Protein AF-A0A7C1T5S2-F1 (afdb_monomer_lite)

Secondary structure (DSSP, 8-state):
--HHHHHHHHHHHHHHHHHHHHHHHHHHH---S--EEETTEEE-GGGGSTTS-HHHHHHHHHTT--PPPTTS------SS---

Radius of gyration: 20.32 Å; chains: 1; bounding box: 43×28×67 Å

Structure (mmCIF, N/CA/C/O backbone):
data_AF-A0A7C1T5S2-F1
#
_entry.id   AF-A0A7C1T5S2-F1
#
loop_
_atom_site.group_PDB
_atom_site.id
_atom_site.type_symbol
_atom_site.label_atom_id
_atom_site.label_alt_id
_atom_site.label_comp_id
_atom_site.label_asym_id
_atom_site.label_entity_id
_atom_site.label_seq_id
_atom_site.pdbx_PDB_ins_code
_atom_site.Cartn_x
_atom_site.Cartn_y
_atom_site.Cartn_z
_atom_site.occupancy
_atom_site.B_iso_or_equiv
_atom_site.auth_seq_id
_atom_site.auth_comp_id
_atom_site.auth_asym_id
_atom_site.auth_atom_id
_atom_site.pdbx_PDB_model_num
ATOM 1 N N . MET A 1 1 ? -21.739 -2.976 33.752 1.00 70.06 1 MET A N 1
ATOM 2 C CA . MET A 1 1 ? -20.631 -2.026 33.480 1.00 70.06 1 MET A CA 1
ATOM 3 C C . MET A 1 1 ? -19.906 -2.284 32.151 1.00 70.06 1 MET A C 1
ATOM 5 O O . MET A 1 1 ? -19.446 -1.324 31.558 1.00 70.06 1 MET A O 1
ATOM 9 N N . PHE A 1 2 ? -19.861 -3.514 31.613 1.00 87.69 2 PHE A N 1
ATOM 10 C CA . PHE A 1 2 ? -19.149 -3.824 30.351 1.00 87.69 2 PHE A CA 1
ATOM 11 C C . PHE A 1 2 ? -19.876 -3.471 29.045 1.00 87.69 2 PHE A C 1
ATOM 13 O O . PHE A 1 2 ? -19.263 -3.468 27.983 1.00 87.69 2 PHE A O 1
ATOM 20 N N . ARG A 1 3 ? -21.173 -3.150 29.104 1.00 91.31 3 ARG A N 1
ATOM 21 C CA . ARG A 1 3 ? -22.007 -2.946 27.910 1.00 91.31 3 ARG A CA 1
ATOM 22 C C . ARG A 1 3 ? -21.509 -1.795 27.027 1.00 91.31 3 ARG A C 1
ATOM 24 O O . ARG A 1 3 ? -21.393 -1.967 25.823 1.00 91.31 3 ARG A O 1
ATOM 31 N N . VAL A 1 4 ? -21.183 -0.648 27.6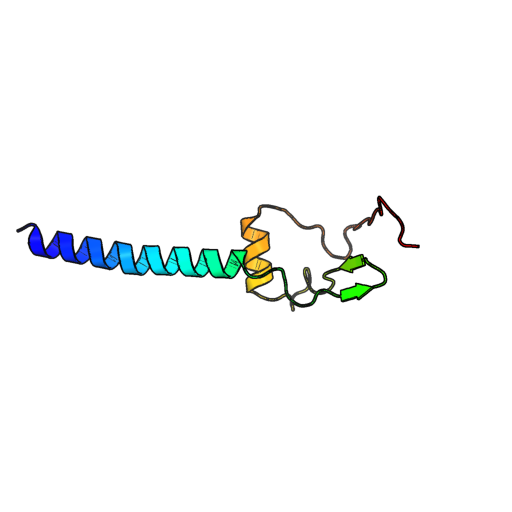26 1.00 95.56 4 VAL A N 1
ATOM 32 C CA . VAL A 1 4 ? -20.696 0.529 26.885 1.00 95.56 4 VAL A CA 1
ATOM 33 C C . VAL A 1 4 ? -19.277 0.310 26.339 1.00 95.56 4 VAL A C 1
ATOM 35 O O . VAL A 1 4 ? -19.100 0.480 25.135 1.00 95.56 4 VAL A O 1
ATOM 38 N N . PRO A 1 5 ? -18.289 -0.150 27.138 1.00 96.06 5 PRO A N 1
ATOM 39 C CA . PRO A 1 5 ? -16.954 -0.457 26.620 1.00 96.06 5 PRO A CA 1
ATOM 40 C C . PRO A 1 5 ? -16.951 -1.441 25.445 1.00 96.06 5 PRO A C 1
ATOM 42 O O . PRO A 1 5 ? -16.206 -1.249 24.491 1.00 96.06 5 PRO A O 1
ATOM 45 N N . LEU A 1 6 ? -17.805 -2.469 25.479 1.00 96.56 6 LEU A N 1
ATOM 46 C CA . LEU A 1 6 ? -17.859 -3.497 24.436 1.00 96.56 6 LEU A CA 1
ATOM 47 C C . LEU A 1 6 ? -18.431 -2.950 23.119 1.00 96.56 6 LEU A C 1
ATOM 49 O O . LEU A 1 6 ? -17.902 -3.240 22.046 1.00 96.56 6 LEU A O 1
ATOM 53 N N . ILE A 1 7 ? -19.457 -2.098 23.197 1.00 97.06 7 ILE A N 1
ATOM 54 C CA . ILE A 1 7 ? -20.013 -1.408 22.023 1.00 97.06 7 ILE A CA 1
ATOM 55 C C . ILE A 1 7 ? -18.967 -0.469 21.414 1.00 97.06 7 ILE A C 1
ATOM 57 O O . ILE A 1 7 ? -18.771 -0.481 20.201 1.00 97.06 7 ILE A O 1
ATOM 61 N N . VAL A 1 8 ? -18.258 0.296 22.249 1.00 97.12 8 VAL A N 1
ATOM 62 C CA . VAL A 1 8 ? -17.197 1.203 21.788 1.00 97.12 8 VAL A CA 1
ATOM 63 C C . VAL A 1 8 ? -16.066 0.420 21.122 1.00 97.12 8 VAL A C 1
ATOM 65 O O . VAL A 1 8 ? -15.678 0.752 20.008 1.00 97.12 8 VAL A O 1
ATOM 68 N N . ALA A 1 9 ? -15.580 -0.656 21.746 1.00 97.25 9 ALA A N 1
ATOM 69 C CA . ALA A 1 9 ? -14.539 -1.499 21.162 1.00 97.25 9 ALA A CA 1
ATOM 70 C C . ALA A 1 9 ? -14.966 -2.073 19.803 1.00 97.25 9 ALA A C 1
ATOM 72 O O . ALA A 1 9 ? -14.203 -2.018 18.842 1.00 97.25 9 ALA A O 1
ATOM 73 N N . THR A 1 10 ? -16.209 -2.551 19.698 1.00 97.19 10 THR A N 1
ATOM 74 C CA . THR A 1 10 ? -16.758 -3.082 18.441 1.00 97.19 10 THR A CA 1
ATOM 75 C C . THR A 1 10 ? -16.817 -2.002 17.361 1.00 97.19 10 THR A C 1
ATOM 77 O O . THR A 1 10 ? -16.384 -2.234 16.234 1.00 97.19 10 THR A O 1
ATOM 80 N N . ALA A 1 11 ? -17.285 -0.799 17.704 1.00 97.50 11 ALA A N 1
ATOM 81 C CA . ALA A 1 11 ? -17.332 0.324 16.772 1.00 97.50 11 ALA A CA 1
ATOM 82 C C . ALA A 1 11 ? -15.932 0.713 16.268 1.00 97.50 11 ALA A C 1
ATOM 84 O O . ALA A 1 11 ? -15.751 0.924 15.070 1.00 97.50 11 ALA A O 1
ATOM 85 N N . LEU A 1 12 ? -14.930 0.748 17.154 1.00 97.94 12 LEU A N 1
ATOM 86 C CA . LEU A 1 12 ? -13.546 1.061 16.785 1.00 97.94 12 LEU A CA 1
ATOM 87 C C . LEU A 1 12 ? -12.941 -0.022 15.883 1.00 97.94 12 LEU A C 1
ATOM 89 O O . LEU A 1 12 ? -12.301 0.310 14.888 1.00 97.94 12 LEU A O 1
ATOM 93 N N . ILE A 1 13 ? -13.180 -1.305 16.178 1.00 98.00 13 ILE A N 1
ATOM 94 C CA . ILE A 1 13 ? -12.714 -2.419 15.337 1.00 98.00 13 ILE A CA 1
ATOM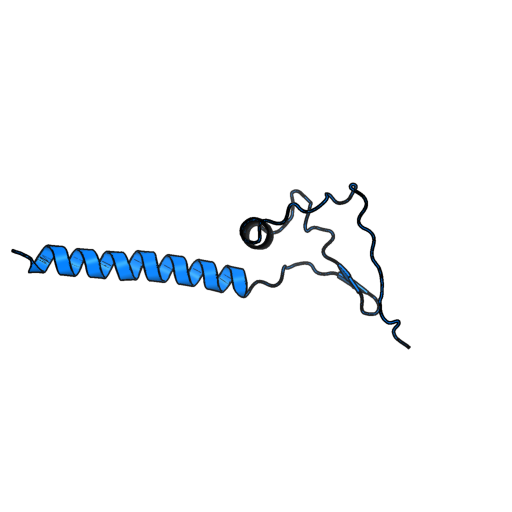 95 C C . ILE A 1 13 ? -13.298 -2.309 13.928 1.00 98.00 13 ILE A C 1
ATOM 97 O O . ILE A 1 13 ? -12.568 -2.474 12.955 1.00 98.00 13 ILE A O 1
ATOM 101 N N . ILE A 1 14 ? -14.588 -1.994 13.800 1.00 97.56 14 ILE A N 1
ATOM 102 C CA . ILE A 1 14 ? -15.234 -1.848 12.491 1.00 97.56 14 ILE A CA 1
ATOM 103 C C . ILE A 1 14 ? -14.691 -0.620 11.755 1.00 97.56 14 ILE A C 1
ATOM 105 O O . ILE A 1 14 ? -14.318 -0.729 10.589 1.00 97.56 14 ILE A O 1
ATOM 109 N N . ALA A 1 15 ? -14.608 0.533 12.423 1.00 97.19 15 ALA A N 1
ATOM 110 C CA . ALA A 1 15 ? -14.157 1.776 11.805 1.00 97.19 15 ALA A CA 1
ATOM 111 C C . ALA A 1 15 ? -12.702 1.680 11.322 1.00 97.19 15 ALA A C 1
ATOM 113 O O . ALA A 1 15 ? -12.412 1.928 10.151 1.00 97.19 15 ALA A O 1
ATOM 114 N N . PHE A 1 16 ? -11.786 1.272 12.203 1.00 97.44 16 PHE A N 1
ATOM 115 C CA . PHE A 1 16 ? -10.371 1.168 11.860 1.00 97.44 16 PHE A CA 1
ATOM 116 C C . PHE A 1 16 ? -10.074 -0.065 11.014 1.00 97.44 16 PHE A C 1
ATOM 118 O O . PHE A 1 16 ? -9.384 0.051 10.007 1.00 97.44 16 PHE A O 1
ATOM 125 N N . GLY A 1 17 ? -10.612 -1.232 11.372 1.00 97.12 17 GLY A N 1
ATOM 126 C CA . GLY A 1 17 ? -10.412 -2.462 10.608 1.00 97.12 17 GLY A CA 1
ATOM 127 C C . GLY A 1 17 ? -10.954 -2.339 9.187 1.00 97.12 17 GLY A C 1
ATOM 128 O O . GLY A 1 17 ? -10.237 -2.631 8.233 1.00 97.12 17 GLY A O 1
ATOM 129 N N . GLY A 1 18 ? -12.173 -1.818 9.026 1.00 96.44 18 GLY A N 1
ATOM 130 C CA . GLY A 1 18 ? -12.767 -1.553 7.716 1.00 96.44 18 GLY A CA 1
ATOM 131 C C . GLY A 1 18 ? -11.982 -0.516 6.912 1.00 96.44 18 GLY A C 1
ATOM 132 O O . GLY A 1 18 ? -11.687 -0.748 5.741 1.00 96.44 18 GLY A O 1
ATOM 133 N N . GLY A 1 19 ? -11.577 0.594 7.541 1.00 94.50 19 GLY A N 1
ATOM 134 C CA . GLY A 1 19 ? -10.766 1.628 6.891 1.00 94.50 19 GLY A CA 1
ATOM 135 C C . GLY A 1 19 ? -9.409 1.107 6.409 1.00 94.50 19 GLY A C 1
ATOM 136 O O . GLY A 1 19 ? -9.032 1.329 5.258 1.00 94.50 19 GLY A O 1
ATOM 137 N N . ILE A 1 20 ? -8.702 0.352 7.255 1.00 95.00 20 ILE A N 1
ATOM 138 C CA . ILE A 1 20 ? -7.407 -0.254 6.923 1.00 95.00 20 ILE A CA 1
ATOM 139 C C . ILE A 1 20 ? -7.566 -1.282 5.799 1.00 95.00 20 ILE A C 1
ATOM 141 O O . ILE A 1 20 ? -6.829 -1.226 4.814 1.00 95.00 20 ILE A O 1
ATOM 145 N N . LEU A 1 21 ? -8.532 -2.200 5.905 1.00 94.31 21 LEU A N 1
ATOM 146 C CA . LEU A 1 21 ? -8.774 -3.220 4.880 1.00 94.31 21 LEU A CA 1
ATOM 147 C C . LEU A 1 21 ? -9.165 -2.598 3.536 1.00 94.31 21 LEU A C 1
ATOM 149 O O . LEU A 1 21 ? -8.688 -3.052 2.496 1.00 94.31 21 LEU A O 1
ATOM 153 N N . SER A 1 22 ? -9.974 -1.538 3.546 1.00 90.06 22 SER A N 1
ATOM 154 C CA . SER A 1 22 ? -10.343 -0.785 2.344 1.00 90.06 22 SER A CA 1
ATOM 155 C C . SER A 1 22 ? -9.120 -0.145 1.683 1.00 90.06 22 SER A C 1
ATOM 157 O O . SER A 1 22 ? -8.855 -0.385 0.503 1.00 90.06 22 SER A O 1
ATOM 159 N N . ALA A 1 23 ? -8.303 0.580 2.455 1.00 87.38 23 ALA A N 1
ATOM 160 C CA . ALA A 1 23 ? -7.084 1.205 1.947 1.00 87.38 23 ALA A CA 1
ATOM 161 C C . ALA A 1 23 ? -6.103 0.170 1.370 1.00 87.38 23 ALA A C 1
ATOM 163 O O . ALA A 1 23 ? -5.557 0.364 0.284 1.00 87.38 23 ALA A O 1
ATOM 164 N N . LEU A 1 24 ? -5.918 -0.963 2.057 1.00 85.06 24 LEU A N 1
ATOM 165 C CA . LEU A 1 24 ? -5.083 -2.065 1.574 1.00 85.06 24 LEU A CA 1
ATOM 166 C C . LEU A 1 24 ? -5.636 -2.697 0.293 1.00 85.06 24 LEU A C 1
ATOM 168 O O . LEU A 1 24 ? -4.854 -3.035 -0.596 1.00 85.06 24 LEU A O 1
ATOM 172 N N . SER A 1 25 ? -6.957 -2.846 0.191 1.00 84.44 25 SER A N 1
ATOM 173 C CA . SER A 1 25 ? -7.617 -3.397 -0.996 1.00 84.44 25 SER A CA 1
ATOM 174 C C . SER A 1 25 ? -7.423 -2.486 -2.201 1.00 84.44 25 SER A C 1
ATOM 176 O O . SER A 1 25 ? -7.031 -2.957 -3.264 1.00 84.44 25 SER A O 1
ATOM 178 N N . MET A 1 26 ? -7.610 -1.178 -2.02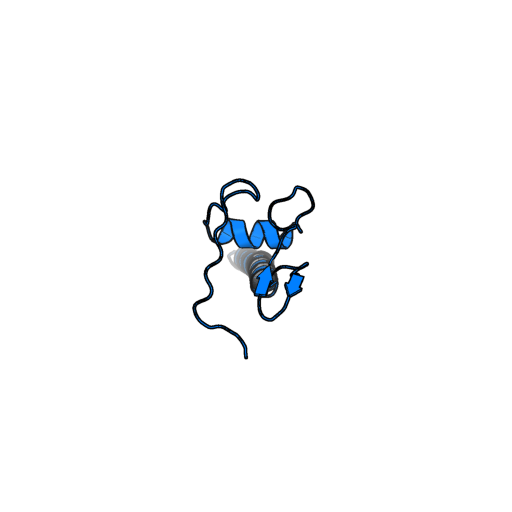1 1.00 81.31 26 MET A N 1
ATOM 179 C CA . MET A 1 26 ? -7.414 -0.196 -3.085 1.00 81.31 26 MET A CA 1
ATOM 180 C C . MET A 1 26 ? -5.959 -0.166 -3.554 1.00 81.31 26 MET A C 1
ATOM 182 O O . MET A 1 26 ? -5.691 -0.150 -4.752 1.00 81.31 26 MET A O 1
ATOM 186 N N . LEU A 1 27 ? -5.020 -0.264 -2.610 1.00 73.19 27 LEU A N 1
ATOM 187 C CA . LEU A 1 27 ? -3.602 -0.347 -2.919 1.00 73.19 27 LEU A CA 1
ATOM 188 C C . LEU A 1 27 ? -3.268 -1.599 -3.734 1.00 73.19 27 LEU A C 1
ATOM 190 O O . LEU A 1 27 ? -2.473 -1.524 -4.660 1.00 73.19 27 LEU A O 1
ATOM 194 N N . ASN A 1 28 ? -3.849 -2.752 -3.398 1.00 71.00 28 ASN A N 1
ATOM 195 C CA . ASN A 1 28 ? -3.620 -3.998 -4.130 1.00 71.00 28 ASN A CA 1
ATOM 196 C C . ASN A 1 28 ? -4.313 -4.011 -5.507 1.00 71.00 28 ASN A C 1
ATOM 198 O O . ASN A 1 28 ? -3.810 -4.655 -6.423 1.00 71.00 28 ASN A O 1
ATOM 202 N N . ALA A 1 29 ? -5.444 -3.316 -5.657 1.00 67.62 29 ALA A N 1
ATOM 203 C CA . ALA A 1 29 ? -6.183 -3.218 -6.916 1.00 67.62 29 ALA A CA 1
ATOM 204 C C . ALA A 1 29 ? -5.519 -2.266 -7.926 1.00 67.62 29 ALA A C 1
ATOM 206 O O . ALA A 1 29 ? -5.661 -2.453 -9.135 1.00 67.62 29 ALA A O 1
ATOM 207 N N . SER A 1 30 ? -4.769 -1.264 -7.457 1.00 58.50 30 SER A N 1
ATOM 208 C CA . SER A 1 30 ? -4.030 -0.355 -8.332 1.00 58.50 30 SER A CA 1
ATOM 209 C C . SER A 1 30 ? -2.745 -1.008 -8.855 1.00 58.50 30 SER A C 1
ATOM 211 O O . SER A 1 30 ? -1.660 -0.833 -8.297 1.00 58.50 30 SER A O 1
ATOM 213 N N . VAL A 1 31 ? -2.847 -1.738 -9.966 1.00 55.44 31 VAL A N 1
ATOM 214 C CA . VAL A 1 31 ? -1.717 -1.923 -10.889 1.00 55.44 31 VAL A CA 1
ATOM 215 C C . VAL A 1 31 ? -1.396 -0.544 -11.462 1.00 55.44 31 VAL A C 1
ATOM 217 O O . VAL A 1 31 ? -2.283 0.100 -12.009 1.00 55.44 31 VAL A O 1
ATOM 220 N N . GLY A 1 32 ? -0.173 -0.056 -11.234 1.00 57.75 32 GLY A N 1
ATOM 221 C CA . GLY A 1 32 ? 0.198 1.357 -11.390 1.00 57.75 32 GLY A CA 1
ATOM 222 C C . GLY A 1 32 ? -0.371 2.053 -12.634 1.00 57.75 32 GLY A C 1
ATOM 223 O O . GLY A 1 32 ? -0.440 1.480 -13.717 1.00 57.75 32 GLY A O 1
ATOM 224 N N . PHE A 1 33 ? -0.767 3.312 -12.480 1.00 58.75 33 PHE A N 1
ATOM 225 C CA . PHE A 1 33 ? -1.234 4.141 -13.588 1.00 58.75 33 PHE A CA 1
ATOM 226 C C . PHE A 1 33 ? -0.056 4.656 -14.433 1.00 58.75 33 PHE A C 1
ATOM 228 O O . PHE A 1 33 ? 1.068 4.788 -13.941 1.00 58.75 33 PHE A O 1
ATOM 235 N N . GLY A 1 34 ? -0.306 4.954 -15.713 1.00 63.09 34 GLY A N 1
ATOM 236 C CA . GLY A 1 34 ? 0.703 5.525 -16.617 1.00 63.09 34 GLY A CA 1
ATOM 237 C C . GLY A 1 34 ? 1.705 4.512 -17.179 1.00 63.09 34 GLY A C 1
ATOM 238 O O . GLY A 1 34 ? 2.863 4.861 -17.416 1.00 63.09 34 GLY A O 1
ATOM 239 N N . ALA A 1 35 ? 1.279 3.260 -17.367 1.00 68.12 35 ALA A N 1
ATOM 240 C CA . ALA A 1 35 ? 2.056 2.288 -18.125 1.00 68.12 35 ALA A CA 1
ATOM 241 C C . ALA A 1 35 ? 2.101 2.700 -19.603 1.00 68.12 35 ALA A C 1
ATOM 243 O O . ALA A 1 35 ? 1.061 2.987 -20.193 1.00 68.12 35 ALA A O 1
ATOM 244 N N . ILE A 1 36 ? 3.288 2.692 -20.201 1.00 69.06 36 ILE A N 1
ATOM 245 C CA . ILE A 1 36 ? 3.457 2.764 -21.651 1.00 69.06 36 ILE A CA 1
ATOM 246 C C . ILE A 1 36 ? 3.705 1.343 -22.144 1.00 69.06 36 ILE A C 1
ATOM 248 O O . ILE A 1 36 ? 4.561 0.642 -21.599 1.00 69.06 36 ILE A O 1
ATOM 252 N N . GLU A 1 37 ? 2.945 0.925 -23.152 1.00 75.81 37 GLU A N 1
ATOM 253 C CA . GLU A 1 37 ? 3.044 -0.401 -23.751 1.00 75.81 37 GLU A CA 1
ATOM 254 C C . GLU A 1 37 ? 3.508 -0.281 -25.208 1.00 75.81 37 GLU A C 1
ATOM 256 O O . GLU A 1 37 ? 2.863 0.385 -26.016 1.00 75.81 37 GLU A O 1
ATOM 261 N N . VAL A 1 38 ? 4.653 -0.880 -25.542 1.00 77.06 38 VAL A N 1
ATOM 262 C CA . VAL A 1 38 ? 5.251 -0.834 -26.886 1.00 77.06 38 VAL A CA 1
ATOM 263 C C . VAL A 1 38 ? 5.675 -2.239 -27.280 1.00 77.06 38 VAL A C 1
ATOM 265 O O . VAL A 1 38 ? 6.525 -2.826 -26.624 1.00 77.06 38 VAL A O 1
ATOM 268 N N . ALA A 1 39 ? 5.088 -2.787 -28.346 1.00 77.25 39 ALA A N 1
ATOM 269 C CA . ALA A 1 39 ? 5.464 -4.090 -28.911 1.00 77.25 39 ALA A CA 1
ATOM 270 C C . ALA A 1 39 ? 5.580 -5.236 -27.872 1.00 77.25 39 ALA A C 1
ATOM 272 O O . ALA A 1 39 ? 6.478 -6.066 -27.953 1.00 77.25 39 ALA A O 1
ATOM 273 N N . GLY A 1 40 ? 4.682 -5.279 -26.878 1.00 73.06 40 GLY A N 1
ATOM 274 C CA . GLY A 1 40 ? 4.686 -6.296 -25.812 1.00 73.06 40 GLY A CA 1
ATOM 275 C C . GLY A 1 40 ? 5.512 -5.935 -24.571 1.00 73.06 40 GLY A C 1
ATOM 276 O O . GLY A 1 40 ? 5.472 -6.654 -23.574 1.00 73.06 40 GLY A O 1
ATOM 277 N N . TRP A 1 41 ? 6.205 -4.799 -24.587 1.00 66.38 41 TRP A N 1
ATOM 278 C CA . TRP A 1 41 ? 6.931 -4.261 -23.442 1.00 66.38 41 TRP A CA 1
ATOM 279 C C . TRP A 1 41 ? 6.073 -3.280 -22.668 1.00 66.38 41 TRP A C 1
ATOM 281 O O . TRP A 1 41 ? 5.544 -2.341 -23.253 1.00 66.38 41 TRP A O 1
ATOM 291 N N . ARG A 1 42 ? 5.989 -3.450 -21.346 1.00 71.75 42 ARG A N 1
ATOM 292 C CA . ARG A 1 42 ? 5.293 -2.523 -20.449 1.00 71.75 42 ARG A CA 1
ATOM 293 C C . ARG A 1 42 ? 6.286 -1.818 -19.532 1.00 71.75 42 ARG A C 1
ATOM 295 O O . ARG A 1 42 ? 6.968 -2.469 -18.744 1.00 71.75 42 ARG A O 1
ATOM 302 N N . ALA A 1 43 ? 6.329 -0.490 -19.596 1.00 74.06 43 ALA A N 1
ATOM 303 C CA . ALA A 1 43 ? 7.200 0.346 -18.773 1.00 74.06 43 ALA A CA 1
ATOM 304 C C . ALA A 1 43 ? 6.408 1.425 -18.022 1.00 74.06 43 ALA A C 1
ATOM 306 O O . ALA A 1 43 ? 5.369 1.886 -18.485 1.00 74.06 43 ALA A O 1
ATOM 307 N N . PHE A 1 44 ? 6.921 1.864 -16.872 1.00 74.12 44 PHE A N 1
ATOM 308 C CA . PHE A 1 44 ? 6.329 2.939 -16.067 1.00 74.12 44 PHE A CA 1
ATOM 309 C C . PHE A 1 44 ? 7.333 4.091 -15.911 1.00 74.12 44 PHE A C 1
ATOM 311 O O . PHE A 1 44 ? 7.938 4.227 -14.851 1.00 74.12 44 PHE A O 1
ATOM 318 N N . PRO A 1 45 ? 7.557 4.927 -16.938 1.00 70.56 45 PRO A N 1
ATOM 319 C CA . PRO A 1 45 ? 8.635 5.923 -16.924 1.00 70.56 45 PRO A CA 1
ATOM 320 C C . PRO A 1 45 ? 8.441 7.000 -15.851 1.00 70.56 45 PRO A C 1
ATOM 322 O O . PRO A 1 45 ? 9.395 7.429 -15.210 1.00 70.56 45 PRO A O 1
ATOM 325 N N . ALA A 1 46 ? 7.192 7.388 -15.582 1.00 73.81 46 ALA A N 1
ATOM 326 C CA . ALA A 1 46 ? 6.883 8.370 -14.547 1.00 73.81 46 ALA A CA 1
ATOM 327 C C . ALA A 1 46 ? 7.031 7.810 -13.121 1.00 73.81 46 ALA A C 1
ATOM 329 O O . ALA A 1 46 ? 7.055 8.588 -12.171 1.00 73.81 46 ALA A O 1
ATOM 330 N N . ALA A 1 47 ? 7.154 6.487 -12.949 1.00 69.44 47 ALA A N 1
ATOM 331 C CA . ALA A 1 47 ? 7.128 5.798 -11.656 1.00 69.44 47 ALA A CA 1
ATOM 332 C C . ALA A 1 47 ? 8.138 6.305 -10.624 1.00 69.44 47 ALA A C 1
ATOM 334 O O . ALA A 1 47 ? 7.900 6.136 -9.429 1.00 69.44 47 ALA A O 1
ATOM 335 N N . GLN A 1 48 ? 9.253 6.865 -11.090 1.00 66.56 48 GLN A N 1
ATOM 336 C CA . GLN A 1 48 ? 10.396 7.280 -10.272 1.00 66.56 48 GLN A CA 1
ATOM 337 C C . GLN A 1 48 ? 10.646 8.781 -10.333 1.00 66.56 48 GLN A C 1
ATOM 339 O O . GLN A 1 48 ? 11.717 9.270 -9.992 1.00 66.56 48 GLN A O 1
ATOM 344 N N . THR A 1 49 ? 9.638 9.514 -10.784 1.00 72.38 49 THR A N 1
ATOM 345 C CA . THR A 1 49 ? 9.679 10.964 -10.888 1.00 72.38 49 THR A CA 1
ATOM 346 C C . THR A 1 49 ? 8.881 11.588 -9.748 1.00 72.38 49 THR A C 1
ATOM 348 O O . THR A 1 49 ? 8.054 10.936 -9.098 1.00 72.38 49 THR A O 1
ATOM 351 N N . ALA A 1 50 ? 9.086 12.883 -9.512 1.00 73.69 50 ALA A N 1
ATOM 352 C CA . ALA A 1 50 ? 8.288 13.626 -8.541 1.00 73.69 50 ALA A CA 1
ATOM 353 C C . ALA A 1 50 ? 6.780 13.551 -8.856 1.00 73.69 50 ALA A C 1
ATOM 355 O O . ALA A 1 50 ? 5.973 13.470 -7.927 1.00 73.69 50 ALA A O 1
ATOM 356 N N . SER A 1 51 ? 6.413 13.471 -10.141 1.00 73.38 51 SER A N 1
ATOM 357 C CA . SER A 1 51 ? 5.032 13.395 -10.628 1.00 73.38 51 SER A CA 1
ATOM 358 C C . SER A 1 51 ? 4.407 11.995 -10.573 1.00 73.38 51 SER A C 1
ATOM 360 O O . SER A 1 51 ? 3.267 11.835 -11.005 1.00 73.38 51 SER A O 1
ATOM 362 N N . ALA A 1 52 ? 5.092 10.981 -10.027 1.00 73.44 52 ALA A N 1
ATOM 363 C CA . ALA A 1 52 ? 4.475 9.671 -9.819 1.00 73.44 52 ALA A CA 1
ATOM 364 C C . ALA A 1 52 ? 3.231 9.759 -8.918 1.00 73.44 52 ALA A C 1
ATOM 366 O O . ALA A 1 52 ? 3.245 10.435 -7.883 1.00 73.44 52 ALA A O 1
ATOM 367 N N . ASP A 1 53 ? 2.204 8.993 -9.292 1.00 72.81 53 ASP A N 1
ATOM 368 C CA . ASP A 1 53 ? 0.951 8.844 -8.553 1.00 72.81 53 ASP A CA 1
ATOM 369 C C . ASP A 1 53 ? 1.215 8.470 -7.073 1.00 72.81 53 ASP A C 1
ATOM 371 O O . ASP A 1 53 ? 1.936 7.494 -6.806 1.00 72.81 53 ASP A O 1
ATOM 375 N N . PRO A 1 54 ? 0.643 9.214 -6.103 1.00 75.62 54 PRO A N 1
ATOM 376 C CA . PRO A 1 54 ? 0.740 8.911 -4.677 1.00 75.62 54 PRO A CA 1
ATOM 377 C C . PRO A 1 54 ? 0.401 7.458 -4.307 1.00 75.62 54 PRO A C 1
ATOM 379 O O . PRO A 1 54 ? 1.087 6.868 -3.469 1.00 75.62 54 PRO A O 1
ATOM 382 N N . TYR A 1 55 ? -0.601 6.845 -4.945 1.00 70.94 55 TYR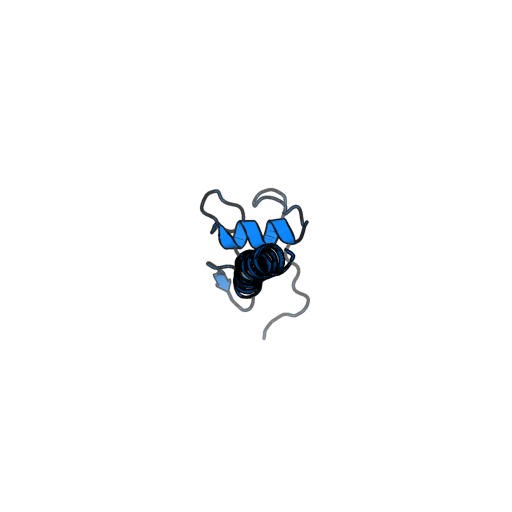 A N 1
ATOM 383 C CA . TYR A 1 55 ? -1.001 5.461 -4.668 1.00 70.94 55 TYR A CA 1
ATOM 384 C C . TYR A 1 55 ? 0.015 4.453 -5.203 1.00 70.94 55 TYR A C 1
ATOM 386 O O . TYR A 1 55 ? 0.365 3.493 -4.514 1.00 70.94 55 TYR A O 1
ATOM 394 N N . ALA A 1 56 ? 0.580 4.708 -6.385 1.00 68.62 56 ALA A N 1
ATOM 395 C CA . ALA A 1 56 ? 1.657 3.887 -6.931 1.00 68.62 56 ALA A CA 1
ATOM 396 C C . ALA A 1 56 ? 2.926 3.961 -6.059 1.00 68.62 56 ALA A C 1
ATOM 398 O O . ALA A 1 56 ? 3.597 2.944 -5.861 1.00 68.62 56 ALA A O 1
ATOM 399 N N . LYS A 1 57 ? 3.240 5.138 -5.493 1.00 71.75 57 LYS A N 1
ATOM 400 C CA . LYS A 1 57 ? 4.339 5.307 -4.525 1.00 71.75 57 LYS A CA 1
ATOM 401 C C . LYS A 1 57 ? 4.094 4.485 -3.257 1.00 71.75 57 LYS A C 1
ATOM 403 O O . LYS A 1 57 ? 4.969 3.716 -2.858 1.00 71.75 57 LYS A O 1
ATOM 408 N N . ALA A 1 58 ? 2.903 4.585 -2.666 1.00 74.25 58 ALA A N 1
ATOM 409 C CA . ALA A 1 58 ? 2.539 3.840 -1.461 1.00 74.25 58 ALA A CA 1
ATOM 410 C C . ALA A 1 58 ? 2.550 2.314 -1.681 1.00 74.25 58 ALA A C 1
ATOM 412 O O . ALA A 1 58 ? 3.054 1.572 -0.836 1.00 74.25 58 ALA A O 1
ATOM 413 N N . HIS A 1 59 ? 2.061 1.838 -2.834 1.00 70.62 59 HIS A N 1
ATOM 414 C CA . HIS A 1 59 ? 2.022 0.409 -3.156 1.00 70.62 59 HIS A CA 1
ATOM 415 C C . HIS A 1 59 ? 3.432 -0.175 -3.236 1.00 70.62 59 HIS A C 1
ATOM 417 O O . HIS A 1 59 ? 3.714 -1.232 -2.672 1.00 70.62 59 HIS A O 1
ATOM 423 N N . ARG A 1 60 ? 4.347 0.538 -3.900 1.00 67.50 60 ARG A N 1
ATOM 424 C CA . ARG A 1 60 ? 5.738 0.096 -4.027 1.00 67.50 60 ARG A CA 1
ATOM 425 C C . ARG A 1 60 ? 6.507 0.187 -2.711 1.00 67.50 60 ARG A C 1
ATOM 427 O O . ARG A 1 60 ? 7.252 -0.740 -2.408 1.00 67.50 60 ARG A O 1
ATOM 434 N N . ALA A 1 61 ? 6.282 1.233 -1.911 1.00 73.44 61 ALA A N 1
ATOM 435 C CA . ALA A 1 61 ? 6.884 1.361 -0.582 1.00 73.44 61 ALA A CA 1
ATOM 436 C C . ALA A 1 61 ? 6.493 0.190 0.338 1.00 73.44 61 ALA A C 1
ATOM 438 O O . ALA A 1 61 ? 7.356 -0.389 0.995 1.00 73.44 61 ALA A O 1
ATOM 439 N N . LYS A 1 62 ? 5.220 -0.239 0.309 1.00 69.69 62 LYS A N 1
ATOM 440 C CA . LYS A 1 62 ? 4.741 -1.441 1.020 1.00 69.69 62 LYS A CA 1
ATOM 441 C C . LYS A 1 62 ? 5.480 -2.717 0.592 1.00 69.69 62 LYS A C 1
ATOM 443 O O . LYS A 1 62 ? 5.658 -3.618 1.403 1.00 69.69 62 LYS A O 1
ATOM 448 N N . GLY A 1 63 ? 5.912 -2.803 -0.666 1.00 69.88 63 GLY A N 1
ATOM 449 C CA . GLY A 1 63 ? 6.650 -3.951 -1.195 1.00 69.88 63 GLY A CA 1
ATOM 450 C C . GLY A 1 63 ? 8.099 -4.072 -0.709 1.00 69.88 63 GLY A C 1
ATOM 451 O O . GLY A 1 63 ? 8.726 -5.087 -1.001 1.00 69.88 63 GLY A O 1
ATOM 452 N N . GLY A 1 64 ? 8.647 -3.067 -0.010 1.00 61.25 64 GLY A N 1
ATOM 453 C CA . GLY A 1 64 ? 10.008 -3.103 0.545 1.00 61.25 64 GLY A CA 1
ATOM 454 C C . GLY A 1 64 ? 11.130 -3.145 -0.499 1.00 61.25 64 GLY A C 1
ATOM 455 O O . GLY A 1 64 ? 12.268 -3.466 -0.170 1.00 61.25 64 GLY A O 1
ATOM 456 N N . ARG A 1 65 ? 10.828 -2.848 -1.767 1.00 59.31 65 ARG A N 1
ATOM 457 C CA . ARG A 1 65 ? 11.808 -2.863 -2.857 1.00 59.31 65 ARG A CA 1
ATOM 458 C C . ARG A 1 65 ? 12.336 -1.447 -3.065 1.00 59.31 65 ARG A C 1
ATOM 460 O O . ARG A 1 65 ? 11.589 -0.580 -3.516 1.00 59.31 65 ARG A O 1
ATOM 467 N N . LEU A 1 66 ? 13.611 -1.219 -2.743 1.00 57.78 66 LEU A N 1
ATOM 468 C CA . LEU A 1 66 ? 14.348 -0.043 -3.213 1.00 57.78 66 LEU A CA 1
ATOM 469 C C . LEU A 1 66 ? 14.405 -0.119 -4.740 1.00 57.78 66 LEU A C 1
ATOM 471 O O . LEU A 1 66 ? 14.995 -1.042 -5.296 1.00 57.78 66 LEU A O 1
ATOM 475 N N . LEU A 1 67 ? 13.717 0.801 -5.413 1.00 59.75 67 LEU A N 1
ATOM 476 C CA . LEU A 1 67 ? 13.749 0.873 -6.867 1.00 59.75 67 LEU A CA 1
ATOM 477 C C . LEU A 1 67 ? 14.889 1.788 -7.294 1.00 59.75 67 LEU A C 1
ATOM 479 O O . LEU A 1 67 ? 14.917 2.949 -6.889 1.00 59.75 67 LEU A O 1
ATOM 483 N N . TYR A 1 68 ? 15.761 1.261 -8.148 1.00 60.50 68 TYR A N 1
ATOM 484 C CA . TYR A 1 68 ? 16.837 2.012 -8.780 1.00 60.50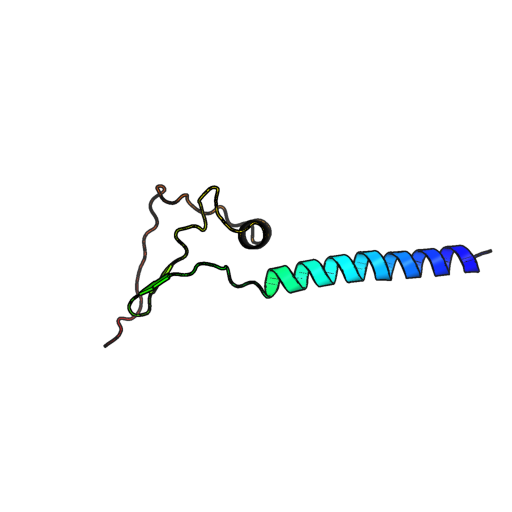 68 TYR A CA 1
ATOM 485 C C . TYR A 1 68 ? 16.281 3.168 -9.589 1.00 60.50 68 TYR A C 1
ATOM 487 O O . TYR A 1 68 ? 15.481 2.895 -10.478 1.00 60.50 68 TYR A O 1
ATOM 495 N N . GLY A 1 69 ? 16.648 4.414 -9.289 1.00 62.47 69 GLY A N 1
ATOM 496 C CA . GLY A 1 69 ? 16.189 5.601 -10.017 1.00 62.47 69 GLY A CA 1
ATOM 497 C C . GLY A 1 69 ? 16.343 5.461 -11.538 1.00 62.47 69 GLY A C 1
ATOM 498 O O . GLY A 1 69 ? 17.132 4.658 -12.026 1.00 62.47 69 GLY A O 1
ATOM 499 N N . SER A 1 70 ? 15.635 6.275 -12.323 1.00 60.72 70 SER A N 1
ATOM 500 C CA . SER A 1 70 ? 15.643 6.181 -13.796 1.00 60.72 70 SER A CA 1
ATOM 501 C C . SER A 1 70 ? 17.041 6.275 -14.439 1.00 60.72 70 SER A C 1
ATOM 503 O O . SER A 1 70 ? 17.210 5.858 -15.580 1.00 60.72 70 SER A O 1
ATOM 505 N N . ALA A 1 71 ? 18.039 6.797 -13.716 1.00 61.41 71 ALA A N 1
ATOM 506 C CA . ALA A 1 71 ? 19.440 6.891 -14.135 1.00 61.41 71 ALA A CA 1
ATOM 507 C C . ALA A 1 71 ? 20.365 5.831 -13.496 1.00 61.41 71 ALA A C 1
ATOM 509 O O . ALA A 1 71 ? 21.554 5.797 -13.791 1.00 61.41 71 ALA A O 1
ATOM 510 N N . GLU A 1 72 ? 19.844 4.954 -12.640 1.00 66.62 72 GLU A N 1
ATOM 511 C CA . GLU A 1 72 ? 20.615 3.959 -11.881 1.00 66.62 72 GLU A CA 1
ATOM 512 C C . GLU A 1 72 ? 20.755 2.613 -12.627 1.00 66.62 72 GLU A C 1
ATOM 514 O O . GLU A 1 72 ? 21.023 1.582 -12.019 1.00 66.62 72 GLU A O 1
ATOM 519 N N . GLY A 1 73 ? 20.625 2.619 -13.962 1.00 59.62 73 GLY A N 1
ATOM 520 C CA . GLY A 1 73 ? 21.011 1.483 -14.812 1.00 59.62 73 GLY A CA 1
ATOM 521 C C . GLY A 1 73 ? 19.970 0.367 -14.924 1.00 59.62 73 GLY A C 1
ATOM 522 O O . GLY A 1 73 ? 20.298 -0.809 -14.784 1.00 59.62 73 GLY A O 1
ATOM 523 N N . LEU A 1 74 ? 18.708 0.709 -15.201 1.00 62.75 74 LEU A N 1
ATOM 524 C CA . LEU A 1 74 ? 17.664 -0.286 -15.467 1.00 62.75 74 LEU A CA 1
ATOM 525 C C . LEU A 1 74 ? 17.974 -1.071 -16.757 1.00 62.75 74 LEU A C 1
ATOM 527 O O . LEU A 1 74 ? 17.893 -0.527 -17.857 1.00 62.75 74 LEU A O 1
ATOM 531 N N . GLN A 1 75 ? 18.301 -2.359 -16.625 1.00 56.62 75 GLN A N 1
ATOM 532 C CA . GLN A 1 75 ? 18.510 -3.275 -17.748 1.00 56.62 75 GLN A CA 1
ATOM 533 C C . GLN A 1 75 ? 17.258 -4.130 -17.977 1.00 56.62 75 GLN A C 1
ATOM 535 O O . GLN A 1 75 ? 16.827 -4.878 -17.099 1.00 56.62 75 GLN A O 1
ATOM 540 N N . PHE A 1 76 ? 16.684 -4.050 -19.177 1.00 62.69 76 PHE A N 1
ATOM 541 C CA . PHE A 1 76 ? 15.560 -4.888 -19.591 1.00 62.69 76 PHE A CA 1
ATOM 542 C C . PHE A 1 76 ? 16.086 -6.111 -20.348 1.00 62.69 76 PHE A C 1
ATOM 544 O O . PHE A 1 76 ? 16.899 -5.975 -21.257 1.00 62.69 76 PHE A O 1
ATOM 551 N N . THR A 1 77 ? 15.633 -7.309 -19.973 1.00 55.94 77 THR A N 1
ATOM 552 C CA . THR A 1 77 ? 15.956 -8.561 -20.678 1.00 55.94 77 THR A CA 1
ATOM 553 C C . THR A 1 77 ? 14.657 -9.229 -21.109 1.00 55.94 77 THR A C 1
ATOM 555 O O . THR A 1 77 ? 13.794 -9.491 -20.272 1.00 55.94 77 THR A O 1
ATOM 558 N N . ALA A 1 78 ? 14.510 -9.494 -22.407 1.00 64.69 78 ALA A N 1
ATOM 559 C CA . ALA A 1 78 ? 13.393 -10.272 -22.935 1.00 64.69 78 ALA A CA 1
ATOM 560 C C . ALA A 1 78 ? 13.771 -11.745 -22.889 1.00 64.69 78 ALA A C 1
ATOM 562 O O . ALA A 1 78 ? 14.824 -12.129 -23.391 1.00 64.69 78 ALA A O 1
ATOM 563 N N . TYR A 1 79 ? 12.903 -12.571 -22.312 1.00 61.59 79 TYR A N 1
ATOM 564 C CA . TYR A 1 79 ? 13.087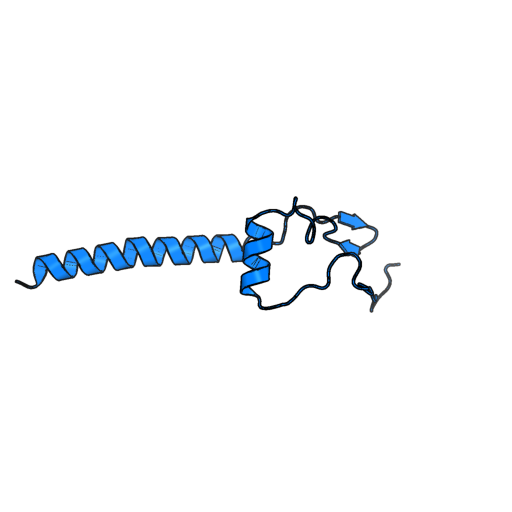 -14.022 -22.351 1.00 61.59 79 TYR A CA 1
ATOM 565 C C . TYR A 1 79 ? 12.468 -14.653 -23.606 1.00 61.59 79 TYR A C 1
ATOM 567 O O . TYR A 1 79 ? 12.806 -15.774 -23.976 1.00 61.59 79 TYR A O 1
ATOM 575 N N . ARG A 1 80 ? 11.537 -13.942 -24.251 1.00 63.97 80 ARG A N 1
ATOM 576 C CA . ARG A 1 80 ? 10.883 -14.340 -25.496 1.00 63.97 80 ARG A CA 1
ATOM 577 C C . ARG A 1 80 ? 10.642 -13.111 -26.355 1.00 63.97 80 ARG A C 1
ATOM 579 O O . ARG A 1 80 ? 10.215 -12.085 -25.828 1.00 63.97 80 ARG A O 1
ATOM 586 N N . ASP A 1 81 ? 10.926 -13.252 -27.640 1.00 75.06 81 ASP A N 1
ATOM 587 C CA . ASP A 1 81 ? 10.553 -12.278 -28.656 1.00 75.06 81 ASP A CA 1
ATOM 588 C C . ASP A 1 81 ? 9.119 -12.544 -29.134 1.00 75.06 81 ASP A C 1
ATOM 590 O O . ASP A 1 81 ? 8.589 -13.651 -28.981 1.00 75.06 81 ASP A O 1
ATOM 594 N N . LYS A 1 82 ? 8.482 -11.504 -29.659 1.00 63.81 82 LYS A N 1
ATOM 595 C CA . LYS A 1 82 ? 7.182 -11.565 -30.312 1.00 63.81 82 LYS A CA 1
ATOM 596 C C . LYS A 1 82 ? 7.441 -11.626 -31.821 1.00 63.81 82 LYS A C 1
ATOM 598 O O . LYS A 1 82 ? 7.947 -10.655 -32.376 1.00 63.81 82 LYS A O 1
ATOM 603 N N . ASP A 1 83 ? 6.998 -12.702 -32.466 1.00 59.72 83 ASP A N 1
ATOM 604 C CA . ASP A 1 83 ? 6.822 -12.735 -33.925 1.00 59.72 83 ASP A CA 1
ATOM 605 C C . ASP A 1 83 ? 5.694 -11.774 -34.385 1.00 59.72 83 ASP A C 1
ATOM 607 O O . ASP A 1 83 ? 4.700 -11.537 -33.637 1.00 59.72 83 ASP A O 1
#

Organism: NCBI:txid147266

Sequence (83 aa):
MFRVPLIVATALIIAFGGGILSALSMLNASVGFGAIEVAGWRAFPAAQTASADPYAKAHRAKGGRLLYGSAEGLQFTAYRDKD

pLDDT: mean 75.23, std 13.57, range [55.44, 98.0]

Foldseek 3Di:
DCPVVVVVVVVCCCVVVVVVVVLVVVLVPPPFPQWDADQNDTDRLCLQPPPGDPSSVVSVVVVVDDDQHPPNDDDDDDPDHDD